Protein AF-A0A7L2SQ91-F1 (afdb_monomer)

Secondary structure (DSSP, 8-state):
-------------SS---EE-TTT--EESSHHHHHHHHHHHH--SS---TTS--

pLDDT: mean 70.24, std 14.08, range [46.69, 90.44]

Structure (mmCIF, N/CA/C/O backbone):
data_AF-A0A7L2SQ91-F1
#
_entry.id   AF-A0A7L2SQ91-F1
#
loop_
_atom_site.group_PDB
_atom_site.id
_atom_site.type_symbol
_atom_site.label_atom_id
_atom_site.label_alt_id
_atom_site.label_comp_id
_atom_site.label_asym_id
_atom_site.label_entity_id
_atom_site.label_seq_id
_atom_site.pdbx_PDB_ins_code
_atom_site.Cartn_x
_atom_site.Cartn_y
_atom_site.Cartn_z
_atom_site.occupancy
_atom_site.B_iso_or_equiv
_atom_site.auth_seq_id
_atom_site.auth_comp_id
_atom_site.auth_asym_id
_atom_site.auth_atom_id
_atom_site.pdbx_PDB_model_num
ATOM 1 N N . SER A 1 1 ? -17.092 -5.053 -33.073 1.00 57.66 1 SER A N 1
ATOM 2 C CA . SER A 1 1 ? -16.336 -6.194 -32.512 1.00 57.66 1 SER A CA 1
ATOM 3 C C . SER A 1 1 ? -14.875 -5.939 -32.833 1.00 57.66 1 SER A C 1
ATOM 5 O O . SER A 1 1 ? -14.574 -5.833 -34.004 1.00 57.66 1 SER A O 1
ATOM 7 N N . MET A 1 2 ? -13.948 -5.660 -31.919 1.00 48.62 2 MET A N 1
ATOM 8 C CA . MET A 1 2 ? -13.565 -6.441 -30.745 1.00 48.62 2 MET A CA 1
ATOM 9 C C . MET A 1 2 ? -12.954 -5.489 -29.702 1.00 48.62 2 MET A C 1
ATOM 11 O O . MET A 1 2 ? -11.997 -4.776 -29.993 1.00 48.62 2 MET A O 1
ATOM 15 N N . SER A 1 3 ? -13.504 -5.471 -28.490 1.00 68.50 3 SER A N 1
ATOM 16 C CA . SER A 1 3 ? -12.838 -4.902 -27.316 1.00 68.50 3 SER A CA 1
ATOM 17 C C . SER A 1 3 ? -11.558 -5.695 -27.001 1.00 68.50 3 SER A C 1
ATOM 19 O O . SER A 1 3 ? -11.517 -6.896 -27.270 1.00 68.50 3 SER A O 1
ATOM 21 N N . ARG A 1 4 ? -10.601 -5.051 -26.305 1.00 69.12 4 ARG A N 1
ATOM 22 C CA . ARG A 1 4 ? -9.434 -5.605 -25.563 1.00 69.12 4 ARG A CA 1
ATOM 23 C C . ARG A 1 4 ? -8.057 -5.426 -26.229 1.00 69.12 4 ARG A C 1
ATOM 25 O O . ARG A 1 4 ? -7.562 -6.295 -26.951 1.00 69.12 4 ARG A O 1
ATOM 32 N N . LYS A 1 5 ? -7.328 -4.407 -25.780 1.00 53.19 5 LYS A N 1
ATOM 33 C CA . LYS A 1 5 ? -6.354 -4.540 -24.679 1.00 53.19 5 LYS A CA 1
ATOM 34 C C . LYS A 1 5 ? -5.878 -3.131 -24.326 1.00 53.19 5 LYS A C 1
ATOM 36 O O . LYS A 1 5 ? -5.254 -2.495 -25.162 1.00 53.19 5 LYS A O 1
ATOM 41 N N . ASP A 1 6 ? -6.178 -2.671 -23.120 1.00 50.34 6 ASP A N 1
ATOM 42 C CA . ASP A 1 6 ? -5.390 -1.615 -22.493 1.00 50.34 6 ASP A CA 1
ATOM 43 C C . ASP A 1 6 ? -4.091 -2.286 -22.020 1.00 50.34 6 ASP A C 1
ATOM 45 O O . ASP A 1 6 ? -4.165 -3.201 -21.190 1.00 50.34 6 ASP A O 1
ATOM 49 N N . PRO A 1 7 ? -2.909 -1.977 -22.583 1.00 53.62 7 PRO A N 1
ATOM 50 C CA . PRO A 1 7 ? -1.655 -2.450 -22.028 1.00 53.62 7 PRO A CA 1
ATOM 51 C C . PRO A 1 7 ? -1.318 -1.581 -20.816 1.00 53.62 7 PRO A C 1
ATOM 53 O O . PRO A 1 7 ? -0.357 -0.814 -20.824 1.00 53.62 7 PRO A O 1
ATOM 56 N N . SER A 1 8 ? -2.135 -1.717 -19.776 1.00 54.00 8 SER A N 1
ATOM 57 C CA . SER A 1 8 ? -1.894 -1.148 -18.465 1.00 54.00 8 SER A CA 1
ATOM 58 C C . SER A 1 8 ? -0.496 -1.572 -18.006 1.00 54.00 8 SER A C 1
ATOM 60 O O . SER A 1 8 ? -0.197 -2.761 -17.870 1.00 54.00 8 SER A O 1
ATOM 62 N N . ALA A 1 9 ? 0.375 -0.572 -17.872 1.00 57.38 9 ALA A N 1
ATOM 63 C CA . ALA A 1 9 ? 1.623 -0.579 -17.119 1.00 57.38 9 ALA A CA 1
ATOM 64 C C . ALA A 1 9 ? 2.511 -1.833 -17.262 1.00 57.38 9 ALA A C 1
ATOM 66 O O . ALA A 1 9 ? 2.617 -2.672 -16.365 1.00 57.38 9 ALA A O 1
ATOM 67 N N . LYS A 1 10 ? 3.292 -1.905 -18.346 1.00 50.78 10 LYS A N 1
ATOM 68 C CA . LYS A 1 10 ? 4.551 -2.668 -18.335 1.00 50.78 10 LYS A CA 1
ATOM 69 C C . LYS A 1 10 ? 5.583 -1.898 -17.497 1.00 50.78 10 LYS A C 1
ATOM 71 O O . LYS A 1 10 ? 6.431 -1.200 -18.040 1.00 50.78 10 LYS A O 1
ATOM 76 N N . GLY A 1 11 ? 5.498 -2.008 -16.172 1.00 54.47 11 GLY A N 1
ATOM 77 C CA . GLY A 1 11 ? 6.616 -1.671 -15.291 1.00 54.47 11 GLY A CA 1
ATOM 78 C C . GLY A 1 11 ? 7.784 -2.621 -15.571 1.00 54.47 11 GLY A C 1
ATOM 79 O O . GLY A 1 11 ? 7.605 -3.839 -15.576 1.00 54.47 11 GLY A O 1
ATOM 80 N N . ASP A 1 12 ? 8.953 -2.059 -15.866 1.00 55.38 12 ASP A N 1
ATOM 81 C CA . ASP A 1 12 ? 10.198 -2.773 -16.155 1.00 55.38 12 ASP A CA 1
ATOM 82 C C . ASP A 1 12 ? 10.538 -3.805 -15.046 1.00 55.38 12 ASP A C 1
ATOM 84 O O . ASP A 1 12 ? 10.587 -3.449 -13.866 1.00 55.38 12 ASP A O 1
ATOM 88 N N . PRO A 1 13 ? 10.771 -5.092 -15.377 1.00 59.78 13 PRO A N 1
ATOM 89 C CA . PRO A 1 13 ? 11.023 -6.138 -14.384 1.00 59.78 13 PRO A CA 1
ATOM 90 C C . PRO A 1 13 ? 12.467 -6.166 -13.852 1.00 59.78 13 PRO A C 1
ATOM 92 O O . PRO A 1 13 ? 12.877 -7.165 -13.256 1.00 59.78 13 PRO A O 1
ATOM 95 N N . ARG A 1 14 ? 13.287 -5.131 -14.064 1.00 56.06 14 ARG A N 1
ATOM 96 C CA . ARG A 1 14 ? 14.740 -5.265 -13.933 1.00 56.06 14 ARG A CA 1
ATOM 97 C C . ARG A 1 14 ? 15.325 -4.287 -12.921 1.00 56.06 14 ARG A C 1
ATOM 99 O O . ARG A 1 14 ? 15.978 -3.301 -13.234 1.00 56.06 14 ARG A O 1
ATOM 106 N N . GLY A 1 15 ? 15.204 -4.705 -11.662 1.00 59.69 15 GLY A N 1
ATOM 107 C CA . GLY A 1 15 ? 16.293 -4.525 -10.704 1.00 59.69 15 GLY A CA 1
ATOM 108 C C . GLY A 1 15 ? 16.114 -3.425 -9.669 1.00 59.69 15 GLY A C 1
ATOM 109 O O . GLY A 1 15 ? 16.862 -2.455 -9.672 1.00 59.69 15 GLY A O 1
ATOM 110 N N . LYS A 1 16 ? 15.220 -3.649 -8.704 1.00 55.00 16 LYS A N 1
ATOM 111 C CA . LYS A 1 16 ? 15.369 -3.270 -7.286 1.00 55.00 16 LYS A CA 1
ATOM 112 C C . LYS A 1 16 ? 14.308 -4.049 -6.511 1.00 55.00 16 LYS A C 1
ATOM 114 O O . LYS A 1 16 ? 13.204 -4.230 -7.012 1.00 55.00 16 LYS A O 1
ATOM 119 N N . ARG A 1 17 ? 14.628 -4.537 -5.310 1.00 66.69 17 ARG A N 1
ATOM 120 C CA . ARG A 1 17 ? 13.655 -5.122 -4.369 1.00 66.69 17 ARG A CA 1
ATOM 121 C C . ARG A 1 17 ? 12.651 -4.043 -3.949 1.00 66.69 17 ARG A C 1
ATOM 123 O O . ARG A 1 17 ? 12.765 -3.465 -2.875 1.00 66.69 17 ARG A O 1
ATOM 130 N N . ALA A 1 18 ? 11.716 -3.731 -4.828 1.00 79.12 18 ALA A N 1
ATOM 13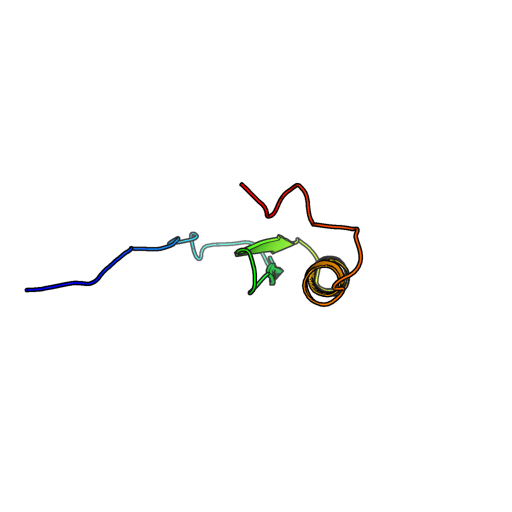1 C CA . ALA A 1 18 ? 10.638 -2.809 -4.571 1.00 79.12 18 ALA A CA 1
ATOM 132 C C . ALA A 1 18 ? 9.371 -3.617 -4.299 1.00 79.12 18 ALA A C 1
ATOM 134 O O . ALA A 1 18 ? 9.126 -4.656 -4.908 1.00 79.12 18 ALA 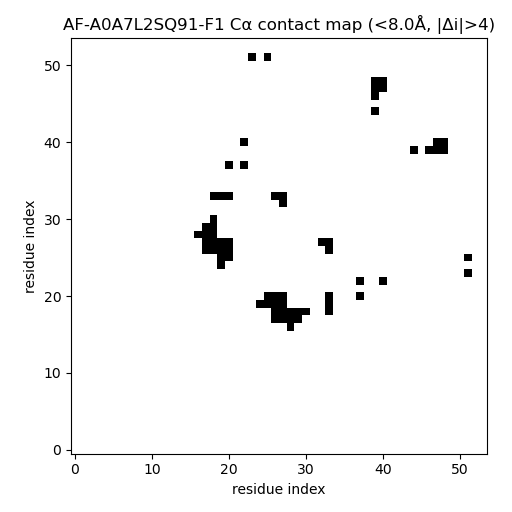A O 1
ATOM 135 N N . PHE A 1 19 ? 8.582 -3.146 -3.349 1.00 87.88 19 PHE A N 1
ATOM 136 C CA . PHE A 1 19 ? 7.315 -3.731 -2.957 1.00 87.88 19 PHE A CA 1
ATOM 137 C C . PHE A 1 19 ? 6.205 -2.901 -3.615 1.00 87.88 19 PHE A C 1
ATOM 139 O O . PHE A 1 19 ? 5.913 -1.816 -3.105 1.00 87.88 19 PHE A O 1
ATOM 146 N N . PRO A 1 20 ? 5.639 -3.331 -4.759 1.00 86.00 20 PRO A N 1
ATOM 147 C CA . PRO A 1 20 ? 4.557 -2.609 -5.421 1.00 86.00 20 PRO A CA 1
ATOM 148 C C . PRO A 1 20 ? 3.244 -2.743 -4.643 1.00 86.00 20 PRO A C 1
ATOM 150 O O . PRO A 1 20 ? 2.941 -3.793 -4.072 1.00 86.00 20 PRO A O 1
ATOM 153 N N . CYS A 1 21 ? 2.453 -1.676 -4.631 1.00 85.62 21 CYS A N 1
ATOM 154 C CA . CYS A 1 21 ? 1.086 -1.697 -4.142 1.00 85.62 21 CYS A CA 1
ATOM 155 C C . CYS A 1 21 ? 0.168 -2.345 -5.189 1.00 85.62 21 CYS A C 1
ATOM 157 O O . CYS A 1 21 ? 0.173 -1.887 -6.328 1.00 85.62 21 CYS A O 1
ATOM 159 N N . PRO A 1 22 ? -0.632 -3.367 -4.837 1.00 81.00 22 PRO A N 1
ATOM 160 C CA . PRO A 1 22 ? -1.569 -3.976 -5.781 1.00 81.00 22 PRO A CA 1
ATOM 161 C C . PRO A 1 22 ? -2.748 -3.059 -6.141 1.00 81.00 22 PRO A C 1
ATOM 163 O O . PRO A 1 22 ? -3.332 -3.237 -7.200 1.00 81.00 22 PRO A O 1
ATOM 166 N N . GLU A 1 23 ? -3.064 -2.072 -5.296 1.00 83.38 23 GLU A N 1
ATOM 167 C CA . GLU A 1 23 ? -4.205 -1.171 -5.502 1.00 83.38 23 GLU A CA 1
ATOM 168 C C . GLU A 1 23 ? -3.881 -0.050 -6.503 1.00 83.38 23 GLU A C 1
ATOM 170 O O . GLU A 1 23 ? -4.711 0.296 -7.333 1.00 83.38 23 GLU A O 1
ATOM 175 N N . CYS A 1 24 ? -2.669 0.520 -6.442 1.00 82.88 24 CYS A N 1
ATOM 176 C CA . CYS A 1 24 ? -2.287 1.692 -7.247 1.00 82.88 24 CYS A CA 1
ATOM 177 C C . CYS A 1 24 ? -0.947 1.558 -7.990 1.00 82.88 24 CYS A C 1
ATOM 179 O O . CYS A 1 24 ? -0.468 2.516 -8.588 1.00 82.88 24 CYS A O 1
ATOM 181 N N . GLY A 1 25 ? -0.269 0.412 -7.909 1.00 80.31 25 GLY A N 1
ATOM 182 C CA . GLY A 1 25 ? 1.020 0.181 -8.573 1.00 80.31 25 GLY A CA 1
ATOM 183 C C . GLY A 1 25 ? 2.224 0.911 -7.957 1.00 80.31 25 GLY A C 1
ATOM 184 O O . GLY A 1 25 ? 3.357 0.662 -8.370 1.00 80.31 25 GLY A O 1
ATOM 185 N N . LYS A 1 26 ? 2.029 1.770 -6.942 1.00 80.81 26 LYS A N 1
ATOM 186 C CA . LYS A 1 26 ? 3.114 2.537 -6.305 1.00 80.81 26 LYS A CA 1
ATOM 187 C C . LYS A 1 26 ? 4.156 1.620 -5.670 1.00 80.81 26 LYS A C 1
ATOM 189 O O . LYS A 1 26 ? 3.817 0.701 -4.926 1.00 80.81 26 LYS A O 1
ATOM 194 N N . THR A 1 27 ? 5.433 1.872 -5.937 1.00 84.00 27 THR A N 1
ATOM 195 C CA . THR A 1 27 ? 6.538 1.030 -5.469 1.00 84.00 27 THR A CA 1
ATOM 196 C C . THR A 1 27 ? 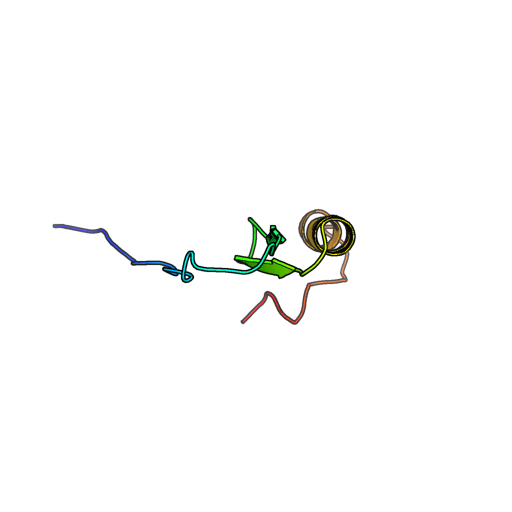7.186 1.592 -4.206 1.00 84.00 27 THR A C 1
ATOM 198 O O . THR A 1 27 ? 7.419 2.791 -4.074 1.00 84.00 27 THR A O 1
ATOM 201 N N . PHE A 1 28 ? 7.495 0.713 -3.252 1.00 86.06 28 PHE A N 1
ATOM 202 C CA . PHE A 1 28 ? 8.153 1.074 -1.995 1.00 86.06 28 PHE A CA 1
ATOM 203 C C . PHE A 1 28 ? 9.477 0.334 -1.847 1.00 86.06 28 PHE A C 1
ATOM 205 O O . PHE A 1 28 ? 9.560 -0.853 -2.134 1.00 86.06 28 PHE A O 1
ATOM 212 N N . ASN A 1 29 ? 10.502 0.987 -1.300 1.00 84.12 29 ASN A N 1
ATOM 213 C CA . ASN A 1 29 ? 11.789 0.334 -1.017 1.00 84.12 29 ASN A CA 1
ATOM 214 C C . ASN A 1 29 ? 11.741 -0.615 0.206 1.00 84.12 29 ASN A C 1
ATOM 216 O O . ASN A 1 29 ? 12.694 -1.335 0.481 1.00 84.12 29 ASN A O 1
ATOM 220 N N . GLN A 1 30 ? 10.647 -0.605 0.979 1.00 88.88 30 GLN A N 1
ATOM 221 C CA . GLN A 1 30 ? 10.494 -1.424 2.186 1.00 88.88 30 GLN A CA 1
ATOM 222 C C . GLN A 1 30 ? 9.080 -1.991 2.318 1.00 88.88 30 GLN A C 1
ATOM 224 O O . GLN A 1 30 ? 8.092 -1.299 2.058 1.00 88.88 30 GLN A O 1
ATOM 229 N N . LYS A 1 31 ? 8.982 -3.228 2.823 1.00 87.19 31 LYS A N 1
ATOM 230 C CA . LYS A 1 31 ? 7.700 -3.902 3.070 1.00 87.19 31 LYS A CA 1
ATOM 231 C C . LYS A 1 31 ? 6.876 -3.203 4.155 1.00 87.19 31 LYS A C 1
ATOM 233 O O . LYS A 1 31 ? 5.663 -3.120 4.025 1.00 87.19 31 LYS A O 1
ATOM 238 N N . SER A 1 32 ? 7.521 -2.657 5.189 1.00 90.44 32 SER A N 1
ATOM 239 C CA . SER A 1 32 ? 6.871 -1.874 6.255 1.00 90.44 32 SER A CA 1
ATOM 240 C C . SER A 1 32 ? 6.144 -0.643 5.703 1.00 90.44 32 SER A C 1
ATOM 242 O O . SER A 1 32 ? 4.992 -0.389 6.063 1.00 90.44 32 SER A O 1
ATOM 244 N N . ASN A 1 33 ? 6.780 0.069 4.768 1.00 88.31 33 ASN A N 1
ATOM 245 C CA . ASN A 1 33 ? 6.184 1.209 4.078 1.00 88.31 33 ASN A CA 1
ATOM 246 C C . ASN A 1 33 ? 5.002 0.788 3.204 1.00 88.31 33 ASN A C 1
ATOM 248 O O . ASN A 1 33 ? 3.957 1.428 3.294 1.00 88.31 33 ASN A O 1
ATOM 252 N N . LEU A 1 34 ? 5.117 -0.314 2.450 1.00 88.88 34 LEU A N 1
ATOM 253 C CA . LEU A 1 34 ? 3.987 -0.859 1.691 1.00 88.88 34 LEU A CA 1
ATOM 254 C C . LEU A 1 34 ? 2.820 -1.250 2.613 1.00 88.88 34 LEU A C 1
ATOM 256 O O . LEU A 1 34 ? 1.673 -0.951 2.301 1.00 88.88 34 LEU A O 1
ATOM 260 N N . THR A 1 35 ? 3.081 -1.904 3.747 1.00 88.19 35 THR A N 1
ATOM 261 C CA . THR A 1 35 ? 2.025 -2.317 4.684 1.00 88.19 35 THR A CA 1
ATOM 262 C C . THR A 1 35 ? 1.301 -1.113 5.276 1.00 88.19 35 THR A C 1
ATOM 264 O O . THR A 1 35 ? 0.074 -1.112 5.320 1.00 88.19 35 THR A O 1
ATOM 267 N N . ARG A 1 36 ? 2.030 -0.072 5.70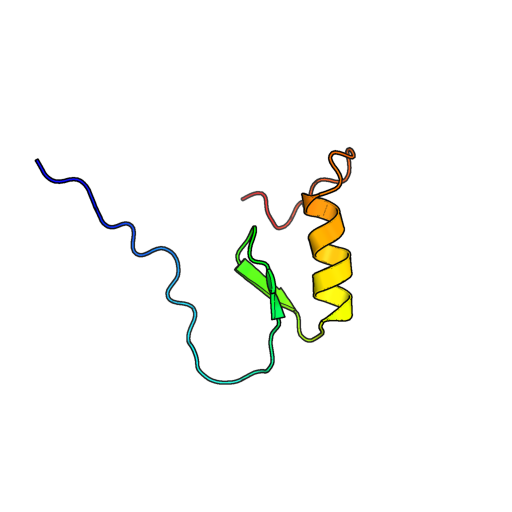7 1.00 86.56 36 ARG A N 1
ATOM 268 C CA . ARG A 1 36 ? 1.417 1.180 6.180 1.00 86.56 36 ARG A CA 1
ATOM 269 C C . ARG A 1 36 ? 0.637 1.868 5.065 1.00 86.56 36 ARG A C 1
ATOM 271 O O . ARG A 1 36 ? -0.472 2.320 5.308 1.00 86.56 36 ARG A O 1
ATOM 278 N N . HIS A 1 37 ? 1.193 1.902 3.860 1.00 87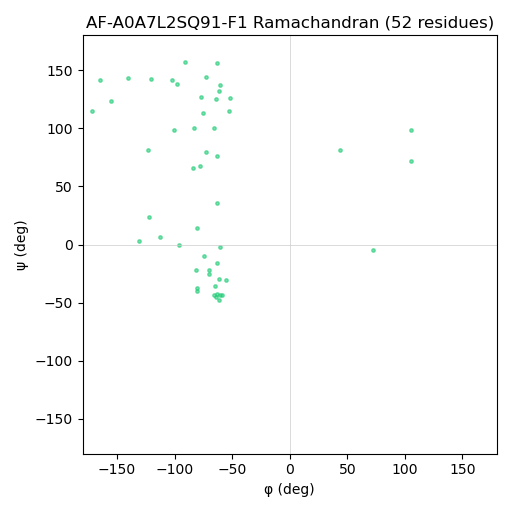.25 37 HIS A N 1
ATOM 279 C CA . HIS A 1 37 ? 0.526 2.459 2.696 1.00 87.25 37 HIS A CA 1
ATOM 280 C C . HIS A 1 37 ? -0.771 1.711 2.371 1.00 87.25 37 HIS A C 1
ATOM 282 O O . HIS A 1 37 ? -1.801 2.346 2.252 1.00 87.25 37 HIS A O 1
ATOM 288 N N . ARG A 1 38 ? -0.783 0.372 2.333 1.00 85.75 38 ARG A N 1
ATOM 289 C CA . ARG A 1 38 ? -2.009 -0.415 2.091 1.00 85.75 38 ARG A CA 1
ATOM 290 C C . ARG A 1 38 ? -3.136 -0.094 3.068 1.00 85.75 38 ARG A C 1
ATOM 292 O O . ARG A 1 38 ? -4.294 -0.168 2.677 1.00 85.75 38 ARG A O 1
ATOM 299 N N . LYS A 1 39 ? -2.811 0.287 4.308 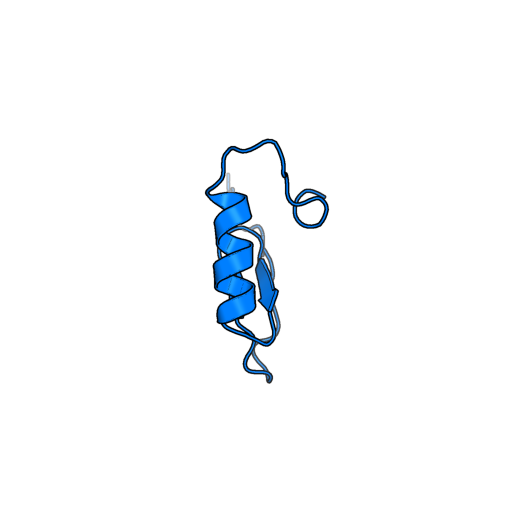1.00 84.06 39 LYS A N 1
ATOM 300 C CA . LYS A 1 39 ? -3.829 0.684 5.282 1.00 84.06 39 LYS A CA 1
ATOM 301 C C . LYS A 1 39 ? -4.621 1.904 4.827 1.00 84.06 39 LYS A C 1
ATOM 303 O O . LYS A 1 39 ? -5.783 1.970 5.187 1.00 84.06 39 LYS A O 1
ATOM 308 N N . ILE A 1 40 ? -4.049 2.819 4.039 1.00 80.56 40 ILE A N 1
ATOM 309 C CA . ILE A 1 40 ? -4.760 4.011 3.538 1.00 80.56 40 ILE A CA 1
ATOM 310 C C . ILE A 1 40 ? -5.824 3.660 2.492 1.00 80.56 40 ILE A C 1
ATOM 312 O O . ILE A 1 40 ? -6.783 4.396 2.338 1.00 80.56 40 ILE A O 1
ATOM 316 N N . HIS A 1 41 ? -5.660 2.533 1.791 1.00 80.12 41 HIS A N 1
ATOM 317 C CA . HIS A 1 41 ? -6.653 2.033 0.834 1.00 80.12 41 HIS A CA 1
ATOM 318 C C . HIS A 1 41 ? -7.784 1.302 1.554 1.00 80.12 41 HIS A C 1
ATOM 320 O O . HIS A 1 41 ? -8.943 1.434 1.189 1.00 80.12 41 HIS A O 1
ATOM 326 N N . THR A 1 42 ? -7.454 0.556 2.614 1.00 74.50 42 THR A N 1
ATOM 327 C CA . THR A 1 42 ? -8.452 -0.161 3.426 1.00 74.50 42 THR A CA 1
ATOM 328 C C . THR A 1 42 ? -9.147 0.722 4.456 1.00 74.50 42 THR A C 1
ATOM 330 O O . THR A 1 42 ? -10.201 0.355 4.962 1.00 74.50 42 THR A O 1
ATOM 333 N N . SER A 1 43 ? -8.534 1.842 4.845 1.00 63.41 43 SER A N 1
ATOM 334 C CA . SER A 1 43 ? -9.202 2.821 5.689 1.00 63.41 43 SER A CA 1
ATOM 335 C C . SER A 1 43 ? -10.039 3.699 4.781 1.00 63.41 43 SER A C 1
ATOM 337 O O . SER A 1 43 ? -9.552 4.659 4.198 1.00 63.41 43 SER A O 1
ATOM 339 N N . GLU A 1 44 ? -11.334 3.401 4.739 1.00 58.28 44 GLU A N 1
ATOM 340 C CA . GLU A 1 44 ? -12.405 4.322 4.339 1.00 58.28 44 GLU A CA 1
ATOM 341 C C . GLU A 1 44 ? -12.493 5.529 5.311 1.00 58.28 44 GLU A C 1
ATOM 343 O O . GLU A 1 44 ? -13.555 6.009 5.683 1.00 58.28 44 GLU A O 1
ATOM 348 N N . GLY A 1 45 ? -11.354 5.995 5.819 1.00 59.06 45 GLY A N 1
ATOM 349 C CA . GLY A 1 45 ? -11.231 7.220 6.580 1.00 59.06 45 GLY A CA 1
ATOM 350 C C . GLY A 1 45 ? -10.921 8.370 5.623 1.00 59.06 45 GLY A C 1
ATOM 351 O O . GLY A 1 45 ? -10.352 8.149 4.556 1.00 59.06 45 GLY A O 1
ATOM 352 N N . PRO A 1 46 ? -11.211 9.622 6.003 1.00 59.50 46 PRO A N 1
ATOM 353 C CA . PRO A 1 46 ? -11.063 10.807 5.146 1.00 59.50 46 PRO A CA 1
ATOM 354 C C . PRO A 1 46 ? -9.627 11.085 4.651 1.00 59.50 46 PRO A C 1
ATOM 356 O O . PRO A 1 46 ? -9.406 12.019 3.883 1.00 59.50 46 PRO A O 1
ATOM 359 N N . TYR A 1 47 ? -8.644 10.281 5.056 1.00 54.91 47 TYR A N 1
ATOM 360 C CA . TYR A 1 47 ? -7.243 10.380 4.661 1.00 54.91 47 TYR A CA 1
ATOM 361 C C . TYR A 1 47 ? -6.999 9.674 3.322 1.00 54.91 47 TYR A C 1
ATOM 363 O O . TYR A 1 47 ? -6.294 8.668 3.238 1.00 54.91 47 TYR A O 1
ATOM 371 N N . LYS A 1 48 ? -7.598 10.216 2.256 1.00 57.44 48 LYS A N 1
ATOM 372 C CA . LYS A 1 48 ? -7.355 9.765 0.881 1.00 57.44 48 LYS A CA 1
ATOM 373 C C . LYS A 1 48 ? -5.877 9.946 0.516 1.00 57.44 48 LYS A C 1
ATOM 375 O O . LYS A 1 48 ? -5.270 10.975 0.807 1.00 57.44 48 LYS A O 1
ATOM 380 N N . CYS A 1 49 ? -5.301 8.952 -0.158 1.00 65.94 49 CYS A N 1
ATOM 381 C CA . CYS A 1 49 ? -3.971 9.056 -0.757 1.00 65.94 49 CYS A CA 1
ATOM 382 C C . CYS A 1 49 ? -3.989 10.101 -1.887 1.00 65.94 49 CYS A C 1
ATOM 384 O O . CYS A 1 49 ? -4.398 9.780 -3.000 1.00 65.94 49 CYS A O 1
ATOM 386 N N . GLY A 1 50 ? -3.522 11.327 -1.629 1.00 61.72 50 GLY A N 1
ATOM 387 C CA . GLY A 1 50 ? -3.432 12.384 -2.651 1.00 61.72 50 GLY A CA 1
ATOM 388 C C . GLY A 1 50 ? -2.473 12.071 -3.809 1.00 61.72 50 GLY A C 1
ATOM 389 O O . GLY A 1 50 ? -2.561 12.688 -4.856 1.00 61.72 50 GLY A O 1
ATOM 390 N N . GLU A 1 51 ? -1.586 11.085 -3.649 1.00 61.38 51 GLU A N 1
ATOM 391 C CA . GLU A 1 51 ? -0.669 10.625 -4.704 1.00 61.38 51 GLU A CA 1
ATOM 392 C C . GLU A 1 51 ? -1.184 9.400 -5.485 1.00 61.38 51 GLU A C 1
ATOM 394 O O . GLU A 1 51 ? -0.472 8.886 -6.342 1.00 61.38 51 GLU A O 1
ATOM 399 N N . CYS A 1 52 ? -2.363 8.869 -5.149 1.00 66.06 52 CYS A N 1
ATOM 400 C CA . CYS A 1 52 ? -2.946 7.686 -5.793 1.00 66.06 52 CYS A CA 1
ATOM 401 C C . CYS A 1 52 ? -4.217 8.018 -6.597 1.00 66.06 52 CYS A C 1
ATOM 403 O O . CYS A 1 52 ? -4.924 7.097 -6.998 1.00 66.06 52 CYS A O 1
ATOM 405 N N . GLY A 1 53 ? -4.551 9.306 -6.729 1.00 56.59 53 GLY A N 1
ATOM 406 C CA . GLY A 1 53 ? -5.843 9.795 -7.211 1.00 56.59 53 GLY A CA 1
ATOM 407 C C . GLY A 1 53 ? -5.782 10.704 -8.438 1.00 56.59 53 GLY A C 1
ATOM 408 O O . GLY A 1 53 ? -6.717 11.476 -8.613 1.00 56.59 53 GLY A O 1
ATOM 409 N N . GLU A 1 54 ? -4.724 10.616 -9.248 1.00 46.69 54 GLU A N 1
ATOM 410 C CA . GLU A 1 54 ? -4.619 11.254 -10.574 1.00 46.69 54 GLU A CA 1
ATOM 411 C C . GLU A 1 54 ? -4.260 10.197 -11.625 1.00 46.69 54 GLU A C 1
ATOM 413 O O . GLU A 1 54 ? -3.380 9.353 -11.323 1.00 46.69 54 GLU A O 1
#

InterPro domains:
  IPR013087 Zinc finger C2H2-type [PF00096] (19-41)
  IPR013087 Zinc finger C2H2-type [PS00028] (21-41)
  IPR013087 Zinc finger C2H2-type [PS50157] (19-46)
  IPR013087 Zinc finger C2H2-type [SM00355] (19-41)
  IPR036236 Zinc finger C2H2 superfamily [SSF57667] (15-54)

Sequence (54 aa):
SMSRKDPSAKGDPRGKRAFPCPECGKTFNQKSNLTRHRKIHTSEGPYKCGECGE

Organism: NCBI:txid98133

Mean predicted aligned error: 12.36 Å

Foldseek 3Di:
DDDDDDPPDPDPPDDDPWDAAPVQRDTHNDPVVNVVVVVLVVPPDPSHDPPRPD

Nearest PDB structures (foldseek):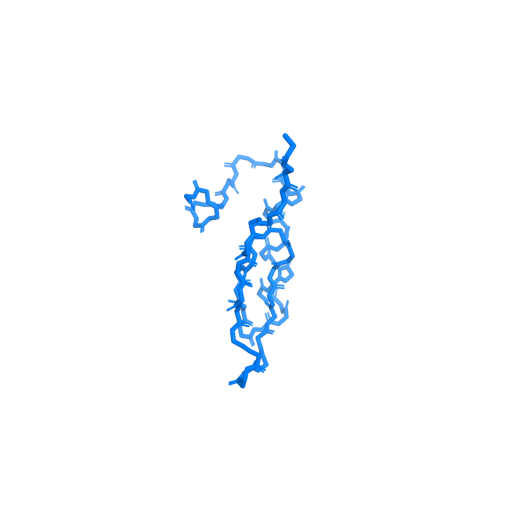
  2ytp-assembly1_A  TM=7.095E-01  e=3.194E-02  Homo sapiens
  2emf-assembly1_A  TM=6.717E-01  e=5.615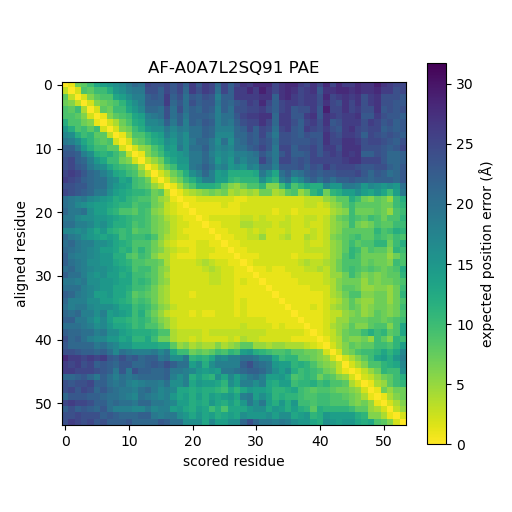E-02  Homo sapiens
  2rsj-assembly1_A  TM=5.578E-01  e=3.678E-02  Homo sapiens
  5yj3-assembly1_C  TM=7.449E-01  e=3.512E-01  Homo sapiens
  2emb-assembly1_A  TM=6.403E-01  e=1.137E-01  Homo sapiens

Solvent-accessible surface area (backbone atoms only — not comparable to full-atom values): 3800 Å² total; per-residue (Å²): 141,79,89,88,78,84,81,77,76,85,71,82,90,78,85,72,85,53,38,60,37,92,89,73,62,55,71,23,82,40,66,68,57,36,55,59,51,52,46,45,76,71,39,91,50,95,62,65,59,83,89,72,73,126

Radius of gyration: 14.17 Å; Cα contacts (8 Å, |Δi|>4): 34; chains: 1; bounding bo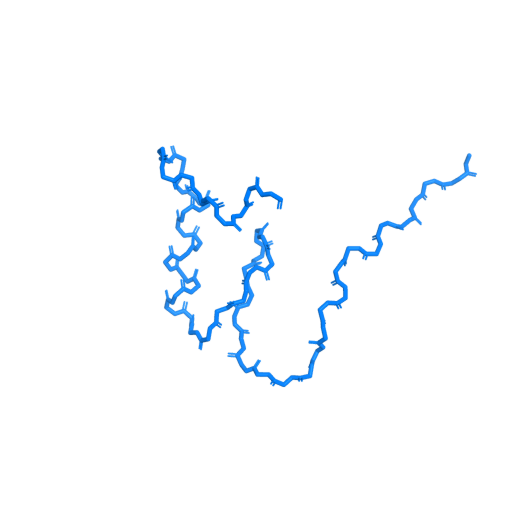x: 33×19×39 Å